Protein AF-A0A7J7UN45-F1 (afdb_monomer_lite)

InterPro domains:
  IPR000425 Major intrinsic protein [PF00230] (2-105)
  IPR000425 Major intrinsic protein [PR00783] (7-25)
  IPR000425 Major intrinsic protein [PR00783] (40-62)
  IPR000425 Major intrinsic protein [PR00783] (88-108)
  IPR023271 Aquaporin-like [G3DSA:1.20.1080.10] (1-113)
  IPR023271 Aquaporin-like [SSF81338] (2-111)
  IPR023275 Aquaporin 3 [PR02015] (25-36)
  IPR023275 Aquaporin 3 [PR02015] (98-112)
  IPR023275 Aquaporin 3 [PR02015] (124-134)
  IPR050363 Major Intrinsic Protein/Aquaporin [PTHR43829] (2-124)

Structure (mmCIF, N/CA/C/O backbone):
data_AF-A0A7J7UN45-F1
#
_entry.id   AF-A0A7J7UN45-F1
#
loop_
_atom_site.group_PDB
_atom_site.id
_atom_site.type_symbol
_atom_site.label_atom_id
_atom_site.label_alt_id
_atom_site.label_comp_id
_atom_site.label_asym_id
_atom_site.label_entity_id
_atom_site.label_seq_id
_atom_site.pdbx_PDB_ins_code
_atom_site.Cartn_x
_atom_site.Cartn_y
_atom_site.Cartn_z
_atom_site.occupancy
_atom_site.B_iso_or_equiv
_atom_site.auth_seq_id
_atom_site.auth_comp_id
_atom_site.auth_asym_id
_atom_site.auth_atom_id
_atom_site.pdbx_PDB_model_num
ATOM 1 N N . MET A 1 1 ? 14.062 -11.267 -4.852 1.00 82.06 1 MET A N 1
ATOM 2 C CA . MET A 1 1 ? 12.661 -11.583 -5.206 1.00 82.06 1 MET A CA 1
ATOM 3 C C . MET A 1 1 ? 11.890 -12.145 -4.025 1.00 82.06 1 MET A C 1
ATOM 5 O O . MET A 1 1 ? 11.030 -11.428 -3.554 1.00 82.06 1 MET A O 1
ATOM 9 N N . VAL A 1 2 ? 12.218 -13.330 -3.490 1.00 88.75 2 VAL A N 1
ATOM 10 C CA . VAL A 1 2 ? 11.482 -13.913 -2.342 1.00 88.75 2 VAL A CA 1
ATOM 11 C C . VAL A 1 2 ? 11.457 -12.981 -1.125 1.00 88.75 2 VAL A C 1
ATOM 13 O O . VAL A 1 2 ? 10.384 -12.663 -0.635 1.00 88.75 2 VAL A O 1
ATOM 16 N N . ASN A 1 3 ? 12.616 -12.460 -0.704 1.00 91.19 3 ASN A N 1
ATOM 17 C CA . ASN A 1 3 ? 12.682 -11.511 0.414 1.00 91.19 3 ASN A CA 1
ATOM 18 C C . ASN A 1 3 ? 11.801 -10.270 0.181 1.00 91.19 3 ASN A C 1
ATOM 20 O O . ASN A 1 3 ? 10.984 -9.916 1.014 1.00 91.19 3 ASN A O 1
ATOM 24 N N . GLY A 1 4 ? 11.913 -9.659 -1.000 1.00 91.50 4 GLY A N 1
ATOM 25 C CA . GLY A 1 4 ? 11.117 -8.487 -1.359 1.00 91.50 4 GLY A CA 1
ATOM 26 C C . GLY A 1 4 ? 9.613 -8.770 -1.481 1.00 91.50 4 GLY A C 1
ATOM 27 O O . GLY A 1 4 ? 8.800 -7.904 -1.186 1.00 91.50 4 GLY A O 1
ATOM 28 N N . PHE A 1 5 ? 9.222 -9.991 -1.856 1.00 93.69 5 PHE A N 1
ATOM 29 C CA . PHE A 1 5 ? 7.821 -10.406 -1.818 1.00 93.69 5 PHE A CA 1
ATOM 30 C C . PHE A 1 5 ? 7.294 -10.426 -0.380 1.00 93.69 5 PHE A C 1
ATOM 32 O O . PHE A 1 5 ? 6.245 -9.840 -0.126 1.00 93.69 5 PHE A O 1
ATOM 39 N N . PHE A 1 6 ? 8.021 -11.043 0.558 1.00 94.44 6 PHE A N 1
ATOM 40 C CA . PHE A 1 6 ? 7.629 -11.066 1.971 1.00 94.44 6 PHE A CA 1
ATOM 41 C C . PHE A 1 6 ? 7.668 -9.678 2.616 1.00 94.44 6 PHE A C 1
ATOM 43 O O . PHE A 1 6 ? 6.771 -9.350 3.384 1.00 94.44 6 PHE A O 1
ATOM 50 N N . ASP A 1 7 ? 8.643 -8.844 2.261 1.00 93.88 7 ASP A N 1
ATOM 51 C CA . ASP A 1 7 ? 8.732 -7.450 2.706 1.00 93.88 7 ASP A CA 1
ATOM 52 C C . ASP A 1 7 ? 7.465 -6.659 2.339 1.00 93.88 7 ASP A C 1
ATOM 54 O O . ASP A 1 7 ? 6.811 -6.085 3.209 1.00 93.88 7 ASP A O 1
ATOM 58 N N . GLN A 1 8 ? 7.044 -6.716 1.070 1.00 94.81 8 GLN A N 1
ATOM 59 C CA . GLN A 1 8 ? 5.817 -6.055 0.616 1.00 94.81 8 GLN A CA 1
ATOM 60 C C . GLN A 1 8 ? 4.554 -6.663 1.238 1.00 94.81 8 GLN A C 1
ATOM 62 O O . GLN A 1 8 ? 3.606 -5.935 1.539 1.00 94.81 8 GLN A O 1
ATOM 67 N N . PHE A 1 9 ? 4.548 -7.975 1.472 1.00 96.44 9 PHE A N 1
ATOM 68 C CA . PHE A 1 9 ? 3.412 -8.683 2.054 1.00 96.44 9 PHE A CA 1
ATOM 69 C C . PHE A 1 9 ? 3.203 -8.246 3.505 1.00 96.44 9 PHE A C 1
ATOM 71 O O . PHE A 1 9 ? 2.112 -7.811 3.868 1.00 96.44 9 PHE A O 1
ATOM 78 N N . ILE A 1 10 ? 4.265 -8.301 4.314 1.00 95.50 10 ILE A N 1
ATOM 79 C CA . ILE A 1 10 ? 4.243 -7.940 5.735 1.00 95.50 10 ILE A CA 1
ATOM 80 C C . ILE A 1 10 ? 3.987 -6.441 5.896 1.00 95.50 10 ILE A C 1
ATOM 82 O O . ILE A 1 10 ? 3.165 -6.053 6.727 1.00 95.50 10 ILE A O 1
ATOM 86 N N . GLY A 1 11 ? 4.628 -5.601 5.076 1.00 95.12 11 GLY A N 1
ATOM 87 C CA . GLY A 1 11 ? 4.413 -4.155 5.097 1.00 95.12 11 GLY A CA 1
ATOM 88 C C . GLY A 1 11 ? 2.959 -3.785 4.799 1.00 95.12 11 GLY A C 1
ATOM 89 O O . GLY A 1 11 ? 2.360 -2.991 5.523 1.00 95.12 11 GLY A O 1
ATOM 90 N N . THR A 1 12 ? 2.350 -4.417 3.789 1.00 96.69 12 THR A N 1
ATOM 91 C CA . THR A 1 12 ? 0.946 -4.150 3.432 1.00 96.69 12 THR A CA 1
ATOM 92 C C . THR A 1 12 ? -0.032 -4.736 4.448 1.00 96.69 12 THR A C 1
ATOM 94 O O . THR A 1 12 ? -1.009 -4.077 4.796 1.00 96.69 12 THR A O 1
ATOM 97 N N . ALA A 1 13 ? 0.230 -5.936 4.974 1.00 97.00 13 ALA A N 1
ATOM 98 C CA . ALA A 1 13 ? -0.597 -6.526 6.025 1.00 97.00 13 ALA A CA 1
ATOM 99 C C . ALA A 1 13 ? -0.610 -5.644 7.281 1.00 97.00 13 ALA A C 1
ATOM 101 O O . ALA A 1 13 ? -1.676 -5.349 7.817 1.00 97.00 13 ALA A O 1
ATOM 102 N N . SER A 1 14 ? 0.563 -5.151 7.691 1.00 95.94 14 SER A N 1
ATOM 103 C CA . SER A 1 14 ? 0.707 -4.234 8.827 1.00 95.94 14 SER A CA 1
ATOM 104 C C . SER A 1 14 ? -0.034 -2.918 8.585 1.00 95.94 14 SER A C 1
ATOM 106 O O . SER A 1 14 ? -0.768 -2.460 9.458 1.00 95.94 14 SER A O 1
ATOM 108 N N . LEU A 1 15 ? 0.090 -2.344 7.379 1.00 96.56 15 LEU A N 1
ATOM 109 C CA . LEU A 1 15 ? -0.649 -1.142 6.993 1.00 96.56 15 LEU A CA 1
ATOM 110 C C . LEU A 1 15 ? -2.162 -1.344 7.140 1.00 96.56 15 LEU A C 1
ATOM 112 O O . LEU A 1 15 ? -2.821 -0.516 7.761 1.00 96.56 15 LEU A O 1
ATOM 116 N N . ILE A 1 16 ? -2.710 -2.440 6.606 1.00 97.38 16 ILE A N 1
ATOM 117 C CA . ILE A 1 16 ? -4.152 -2.707 6.668 1.00 97.38 16 ILE A CA 1
ATOM 118 C C . ILE A 1 16 ? -4.629 -2.937 8.102 1.00 97.38 16 ILE A C 1
ATOM 120 O O . ILE A 1 16 ? -5.653 -2.374 8.479 1.00 97.38 16 ILE A O 1
ATOM 124 N N . VAL A 1 17 ? -3.884 -3.686 8.919 1.00 96.81 17 VAL A N 1
ATOM 125 C CA . VAL A 1 17 ? -4.222 -3.878 10.340 1.00 96.81 17 VAL A CA 1
ATOM 126 C C . VAL A 1 17 ? -4.293 -2.535 11.068 1.00 96.81 17 VAL A C 1
ATOM 128 O O . VAL A 1 17 ? -5.265 -2.270 11.773 1.00 96.81 17 VAL A O 1
ATOM 131 N N . CYS A 1 18 ? -3.301 -1.662 10.876 1.00 95.56 18 CYS A N 1
ATOM 132 C CA . CYS A 1 18 ? -3.284 -0.346 11.510 1.00 95.56 18 CYS A CA 1
ATOM 133 C C . CYS A 1 18 ? -4.392 0.574 10.987 1.00 95.56 18 CYS A C 1
ATOM 135 O O . CYS A 1 18 ? -5.015 1.273 11.781 1.00 95.56 18 CYS A O 1
ATOM 137 N N . VAL A 1 19 ? -4.661 0.575 9.677 1.00 95.31 19 VAL A N 1
ATOM 138 C CA . VAL A 1 19 ? -5.751 1.370 9.093 1.00 95.31 19 VAL A CA 1
ATOM 139 C C . VAL A 1 19 ? -7.090 0.932 9.674 1.00 95.31 19 VAL A C 1
ATOM 141 O O . VAL A 1 19 ? -7.831 1.789 10.143 1.00 95.31 19 VAL A O 1
ATOM 144 N N . LEU A 1 20 ? -7.373 -0.374 9.714 1.00 94.62 20 LEU A N 1
ATOM 145 C CA . LEU A 1 20 ? -8.597 -0.902 10.320 1.00 94.62 20 LEU A CA 1
ATOM 146 C C . LEU A 1 20 ? -8.694 -0.528 11.802 1.00 94.62 20 LEU A C 1
ATOM 148 O O . LEU A 1 20 ? -9.730 -0.040 12.232 1.00 94.62 20 LEU A O 1
ATOM 152 N N . ALA A 1 21 ? -7.599 -0.640 12.558 1.00 93.06 21 ALA A N 1
ATOM 153 C CA . ALA A 1 21 ? -7.570 -0.227 13.959 1.00 93.06 21 ALA A CA 1
ATOM 154 C C . ALA A 1 21 ? -7.864 1.269 14.167 1.00 93.06 21 ALA A C 1
ATOM 156 O O . ALA A 1 21 ? -8.433 1.628 15.193 1.00 93.06 21 ALA A O 1
ATOM 157 N N . ILE A 1 22 ? -7.472 2.133 13.226 1.00 93.06 22 ILE A N 1
ATOM 158 C CA . ILE A 1 22 ? -7.700 3.585 13.297 1.00 93.06 22 ILE A CA 1
ATOM 159 C C . ILE A 1 22 ? -9.147 3.949 12.955 1.00 93.06 22 ILE A C 1
ATOM 161 O O . ILE A 1 22 ? -9.700 4.849 13.581 1.00 93.06 22 ILE A O 1
ATOM 165 N N . VAL A 1 23 ? -9.731 3.297 11.944 1.00 90.44 23 VAL A N 1
ATOM 166 C CA . VAL A 1 23 ? -11.057 3.663 11.410 1.00 90.44 23 VAL A CA 1
ATOM 167 C C . VAL A 1 23 ? -12.215 2.918 12.071 1.00 90.44 23 VAL A C 1
ATOM 169 O O . VAL A 1 23 ? -13.361 3.311 11.871 1.00 90.44 23 VAL A O 1
ATOM 172 N N . ASP A 1 24 ? -11.949 1.843 12.817 1.00 88.88 24 ASP A N 1
ATOM 173 C CA . ASP A 1 24 ? -12.995 1.085 13.504 1.00 88.88 24 ASP A CA 1
ATOM 174 C C . ASP A 1 24 ? -13.586 1.906 14.671 1.00 88.88 24 ASP A C 1
ATOM 176 O O . ASP A 1 24 ? -12.872 2.195 15.638 1.00 88.88 24 ASP A O 1
ATOM 180 N N . PRO A 1 25 ? -14.883 2.278 14.619 1.00 83.31 25 PRO A N 1
ATOM 181 C CA . PRO A 1 25 ? -15.529 3.075 15.661 1.00 83.31 25 PRO A CA 1
ATOM 182 C C . PRO A 1 25 ? -15.740 2.310 16.973 1.00 83.31 25 PRO A C 1
ATOM 184 O O . PRO A 1 25 ? -15.989 2.942 18.001 1.00 83.31 25 PRO A O 1
ATOM 187 N N . TYR A 1 26 ? -15.685 0.976 16.941 1.00 84.62 26 TYR A N 1
ATOM 188 C CA . TYR A 1 26 ? -15.809 0.123 18.123 1.00 84.62 26 TYR A CA 1
ATOM 189 C C . TYR A 1 26 ? -14.459 -0.111 18.810 1.00 84.62 26 TYR A C 1
ATOM 191 O O . TYR A 1 26 ? -14.418 -0.575 19.949 1.00 84.62 26 TYR A O 1
ATOM 199 N N . ASN A 1 27 ? -13.355 0.221 18.140 1.00 85.81 27 ASN A N 1
ATOM 200 C CA . ASN A 1 27 ? -12.037 0.284 18.755 1.00 85.81 27 ASN A CA 1
ATOM 201 C C . ASN A 1 27 ? -11.824 1.649 19.440 1.00 85.81 27 ASN A C 1
ATOM 203 O O . ASN A 1 27 ? -12.689 2.517 19.407 1.00 85.81 27 ASN A O 1
ATOM 207 N N . ASN A 1 28 ? -10.658 1.860 20.059 1.00 82.81 28 ASN A N 1
ATOM 208 C CA . ASN A 1 28 ? -10.273 3.150 20.628 1.00 82.81 28 ASN A CA 1
ATOM 209 C C . ASN A 1 28 ? -10.239 4.249 19.540 1.00 82.81 28 ASN A C 1
ATOM 211 O O . ASN A 1 28 ? -9.305 4.261 18.729 1.00 82.81 28 ASN A O 1
ATOM 215 N N . PRO A 1 29 ? -11.218 5.176 19.511 1.00 77.50 29 PRO A N 1
ATOM 216 C CA . PRO A 1 29 ? -11.380 6.079 18.388 1.00 77.50 29 PRO A CA 1
ATOM 217 C C . PRO A 1 29 ? -10.328 7.184 18.434 1.00 77.50 29 PRO A C 1
ATOM 219 O O . PRO A 1 29 ? -10.109 7.845 19.454 1.00 77.50 29 PRO A O 1
ATOM 222 N N . VAL A 1 30 ? -9.697 7.423 17.291 1.00 87.38 30 VAL A N 1
ATOM 223 C CA . VAL A 1 30 ? -8.807 8.570 17.105 1.00 87.38 30 VAL A CA 1
ATOM 224 C C . VAL A 1 30 ? -9.654 9.856 17.109 1.00 87.38 30 VAL A C 1
ATOM 226 O O . VAL A 1 30 ? -10.795 9.833 16.637 1.00 87.38 30 VAL A O 1
ATOM 229 N N . PRO A 1 31 ? -9.154 10.998 17.625 1.00 87.94 31 PRO A N 1
ATOM 230 C CA . PRO A 1 31 ? -9.898 12.251 17.557 1.00 87.94 31 PRO A CA 1
ATOM 231 C C . PRO A 1 31 ? -10.345 12.562 16.124 1.00 87.94 31 PRO A C 1
ATOM 233 O O . PRO A 1 31 ? -9.560 12.442 15.179 1.00 87.94 31 PRO A O 1
ATOM 236 N N . ARG A 1 32 ? -11.610 12.972 15.963 1.00 86.31 32 ARG A N 1
ATOM 237 C CA . ARG A 1 32 ? -12.204 13.223 14.641 1.00 86.31 32 ARG A CA 1
ATOM 238 C C . ARG A 1 32 ? -11.350 14.202 13.838 1.00 86.31 32 ARG A C 1
ATOM 240 O O . ARG A 1 32 ? -10.964 15.254 14.344 1.00 86.31 32 ARG A O 1
ATOM 247 N N . GLY A 1 33 ? -11.081 13.855 12.583 1.00 88.62 33 GLY A N 1
ATOM 248 C CA . GLY A 1 33 ? -10.245 14.651 11.682 1.00 88.62 33 GLY A CA 1
ATOM 249 C C . GLY A 1 33 ? -8.741 14.373 11.780 1.00 88.62 33 GLY A C 1
ATOM 250 O O . GLY A 1 33 ? -8.003 14.826 10.909 1.00 88.62 33 GLY A O 1
ATOM 251 N N . LEU A 1 34 ? -8.271 13.596 12.767 1.00 93.12 34 LEU A N 1
ATOM 252 C CA . LEU A 1 34 ? -6.870 13.152 12.839 1.00 93.12 34 LEU A CA 1
ATOM 253 C C . LEU A 1 34 ? -6.629 11.773 12.213 1.00 93.12 34 LEU A C 1
ATOM 255 O O . LEU A 1 34 ? -5.484 11.340 12.136 1.00 93.12 34 LEU A O 1
ATOM 259 N N . GLU A 1 35 ? -7.664 11.090 11.724 1.00 91.50 35 GLU A N 1
ATOM 260 C CA . GLU A 1 35 ? -7.557 9.739 11.150 1.00 91.50 35 GLU A CA 1
ATOM 261 C C . GLU A 1 35 ? -6.539 9.698 10.001 1.00 91.50 35 GLU A C 1
ATOM 263 O O . GLU A 1 35 ? -5.588 8.920 10.035 1.00 91.50 35 GLU A O 1
ATOM 268 N N . ALA A 1 36 ? -6.675 10.604 9.026 1.00 93.19 36 ALA A N 1
ATOM 269 C CA . ALA A 1 36 ? -5.766 10.692 7.883 1.00 93.19 36 ALA A CA 1
ATOM 270 C C . ALA A 1 36 ? -4.324 11.029 8.301 1.00 93.19 36 ALA A C 1
ATOM 272 O O . ALA A 1 36 ? -3.371 10.494 7.733 1.00 93.19 36 ALA A O 1
ATOM 273 N N . PHE A 1 37 ? -4.157 11.885 9.315 1.00 95.94 37 PHE A N 1
ATOM 274 C CA . PHE A 1 37 ? -2.842 12.230 9.854 1.00 95.94 37 PHE A CA 1
ATOM 275 C C . PHE A 1 37 ? -2.175 11.012 10.505 1.00 95.94 37 PHE A C 1
ATOM 277 O O . PHE A 1 37 ? -1.019 10.706 10.208 1.00 95.94 37 PHE A O 1
ATOM 284 N N . THR A 1 38 ? -2.918 10.263 11.321 1.00 95.12 38 THR A N 1
ATOM 285 C CA . THR A 1 38 ? -2.429 9.037 11.964 1.00 95.12 38 THR A CA 1
ATOM 286 C C . THR A 1 38 ? -2.094 7.956 10.937 1.00 95.12 38 THR A C 1
ATOM 288 O O . THR A 1 38 ? -1.039 7.332 11.039 1.00 95.12 38 THR A O 1
ATOM 291 N N . VAL A 1 39 ? -2.915 7.774 9.897 1.00 95.50 39 VAL A N 1
ATOM 292 C CA . VAL A 1 39 ? -2.588 6.869 8.779 1.00 95.50 39 VAL A CA 1
ATOM 293 C C . VAL A 1 39 ? -1.301 7.313 8.073 1.00 95.50 39 VAL A C 1
ATOM 295 O O . VAL A 1 39 ? -0.455 6.478 7.749 1.00 95.50 39 VAL A O 1
ATOM 298 N N . GLY A 1 40 ? -1.093 8.620 7.893 1.00 95.88 40 GLY A N 1
ATOM 299 C CA . GLY A 1 40 ? 0.163 9.165 7.372 1.00 95.88 40 GLY A CA 1
ATOM 300 C C . GLY A 1 40 ? 1.379 8.800 8.231 1.00 95.88 40 GLY A C 1
ATOM 301 O O . GLY A 1 40 ? 2.416 8.410 7.691 1.00 95.88 40 GLY A O 1
ATOM 302 N N . LEU A 1 41 ? 1.249 8.846 9.561 1.00 96.81 41 LEU A N 1
ATOM 303 C CA . LEU A 1 41 ? 2.303 8.405 10.482 1.00 96.81 41 LEU A CA 1
ATOM 304 C C . LEU A 1 41 ? 2.577 6.899 10.380 1.00 96.81 41 LEU A C 1
ATOM 306 O O . LEU A 1 41 ? 3.737 6.496 10.431 1.00 96.81 41 LEU A O 1
ATOM 310 N N . VAL A 1 42 ? 1.550 6.070 10.176 1.00 96.19 42 VAL A N 1
ATOM 311 C CA . VAL A 1 42 ? 1.731 4.628 9.925 1.00 96.19 42 VAL A CA 1
ATOM 312 C C . VAL A 1 42 ? 2.569 4.406 8.666 1.00 96.19 42 VAL A C 1
ATOM 314 O O . VAL A 1 42 ? 3.554 3.668 8.701 1.00 96.19 42 VAL A O 1
ATOM 317 N N . VAL A 1 43 ? 2.236 5.087 7.566 1.00 95.75 43 VAL A N 1
ATOM 318 C CA . VAL A 1 43 ? 3.008 4.998 6.315 1.00 95.75 43 VAL A CA 1
ATOM 319 C C . VAL A 1 43 ? 4.444 5.491 6.516 1.00 95.75 43 VAL A C 1
ATOM 321 O O . VAL A 1 43 ? 5.374 4.861 6.013 1.00 95.75 43 VAL A O 1
ATOM 324 N N . LEU A 1 44 ? 4.648 6.565 7.287 1.00 95.88 44 LEU A N 1
ATOM 325 C CA . LEU A 1 44 ? 5.980 7.068 7.631 1.00 95.88 44 LEU A CA 1
ATOM 326 C C . LEU A 1 44 ? 6.806 6.017 8.387 1.00 95.88 44 LEU A C 1
ATOM 328 O O . LEU A 1 44 ? 7.961 5.791 8.035 1.00 95.88 44 LEU A O 1
ATOM 332 N N . VAL A 1 45 ? 6.226 5.361 9.395 1.00 95.94 45 VAL A N 1
ATOM 333 C CA . VAL A 1 45 ? 6.905 4.318 10.184 1.00 95.94 45 VAL A CA 1
ATOM 334 C C . VAL A 1 45 ? 7.256 3.109 9.318 1.00 95.94 45 VAL A C 1
ATOM 336 O O . VAL A 1 45 ? 8.373 2.598 9.403 1.00 95.94 45 VAL A O 1
ATOM 339 N N . ILE A 1 46 ? 6.353 2.669 8.440 1.00 94.88 46 ILE A N 1
ATOM 340 C CA . ILE A 1 46 ? 6.636 1.580 7.491 1.00 94.88 46 ILE A CA 1
ATOM 341 C C . ILE A 1 46 ? 7.761 1.993 6.531 1.00 94.88 46 ILE A C 1
ATOM 343 O O . ILE A 1 46 ? 8.684 1.218 6.280 1.00 94.88 46 ILE A O 1
ATOM 347 N N . GLY A 1 47 ? 7.732 3.231 6.036 1.00 93.38 47 GLY A N 1
ATOM 348 C CA . GLY A 1 47 ? 8.758 3.760 5.142 1.00 93.38 47 GLY A CA 1
ATOM 349 C C . GLY A 1 47 ? 10.142 3.842 5.789 1.00 93.38 47 GLY A C 1
ATOM 350 O O . GLY A 1 47 ? 11.128 3.455 5.163 1.00 93.38 47 GLY A O 1
ATOM 351 N N . THR A 1 48 ? 10.239 4.294 7.041 1.00 94.44 48 THR A N 1
ATOM 352 C CA . THR A 1 48 ? 11.530 4.416 7.743 1.00 94.44 48 THR A CA 1
ATOM 353 C C . THR A 1 48 ? 12.078 3.077 8.236 1.00 94.44 48 THR A C 1
ATOM 355 O O . THR A 1 48 ? 13.295 2.921 8.306 1.00 94.44 48 THR A O 1
ATOM 358 N N . SER A 1 49 ? 11.214 2.103 8.535 1.00 92.38 49 SER A N 1
ATOM 359 C CA . SER A 1 49 ? 11.625 0.777 9.023 1.00 92.38 49 SER A CA 1
ATOM 360 C C . SER A 1 49 ? 11.908 -0.231 7.904 1.00 92.38 49 SER A C 1
ATOM 362 O O . SER A 1 49 ? 12.913 -0.937 7.959 1.00 92.38 49 SER A O 1
ATOM 364 N N . MET A 1 50 ? 11.054 -0.297 6.877 1.00 89.56 50 MET A N 1
ATOM 365 C CA . MET A 1 50 ? 11.102 -1.325 5.822 1.00 89.56 50 MET A CA 1
ATOM 366 C C . MET A 1 50 ? 11.474 -0.760 4.445 1.00 89.56 50 MET A C 1
ATOM 368 O O . MET A 1 50 ? 11.703 -1.506 3.491 1.00 89.56 50 MET A O 1
ATOM 372 N N . GLY A 1 51 ? 11.569 0.564 4.303 1.00 88.75 51 GLY A N 1
ATOM 373 C CA . GLY A 1 51 ? 11.720 1.180 2.989 1.00 88.75 51 GLY A CA 1
ATOM 374 C C . GLY A 1 51 ? 13.033 0.882 2.271 1.00 88.75 51 GLY A C 1
ATOM 375 O O . GLY A 1 51 ? 13.044 0.839 1.041 1.00 88.75 51 GLY A O 1
ATOM 376 N N . PHE A 1 52 ? 14.114 0.597 2.998 1.00 88.88 52 PHE A N 1
ATOM 377 C CA . PHE A 1 52 ? 15.412 0.271 2.396 1.00 88.88 52 PHE A CA 1
ATOM 378 C C . PHE A 1 52 ? 15.438 -1.077 1.662 1.00 88.88 52 PHE A C 1
ATOM 380 O O . PHE A 1 52 ? 16.260 -1.258 0.766 1.00 88.88 52 PHE A O 1
ATOM 387 N N . ASN A 1 53 ? 14.544 -2.011 1.996 1.00 88.44 53 ASN A N 1
ATOM 388 C CA . ASN A 1 53 ? 14.560 -3.352 1.409 1.00 88.44 53 ASN A CA 1
ATOM 389 C C . ASN A 1 53 ? 14.022 -3.370 -0.023 1.00 88.44 53 ASN A C 1
ATOM 391 O O . ASN A 1 53 ? 14.578 -4.025 -0.906 1.00 88.44 53 ASN A O 1
ATOM 395 N N . SER A 1 54 ? 12.874 -2.729 -0.249 1.00 85.88 54 SER A N 1
ATOM 396 C CA . SER A 1 54 ? 12.145 -2.795 -1.525 1.00 85.88 54 SER A CA 1
ATOM 397 C C . SER A 1 54 ? 11.315 -1.539 -1.818 1.00 85.88 54 SER A C 1
ATOM 399 O O . SER A 1 54 ? 10.423 -1.569 -2.663 1.00 85.88 54 SER A O 1
ATOM 401 N N . GLY A 1 55 ? 11.595 -0.424 -1.136 1.00 84.56 55 GLY A N 1
ATOM 402 C CA . GLY A 1 55 ? 10.943 0.861 -1.397 1.00 84.56 55 GLY A CA 1
ATOM 403 C C . GLY A 1 55 ? 9.505 0.972 -0.890 1.00 84.56 55 GLY A C 1
ATOM 404 O O . GLY A 1 55 ? 8.812 1.888 -1.322 1.00 84.56 55 GLY A O 1
ATOM 405 N N . TYR A 1 56 ? 9.069 0.063 0.000 1.00 86.50 56 TYR A N 1
ATOM 406 C CA . TYR A 1 56 ? 7.746 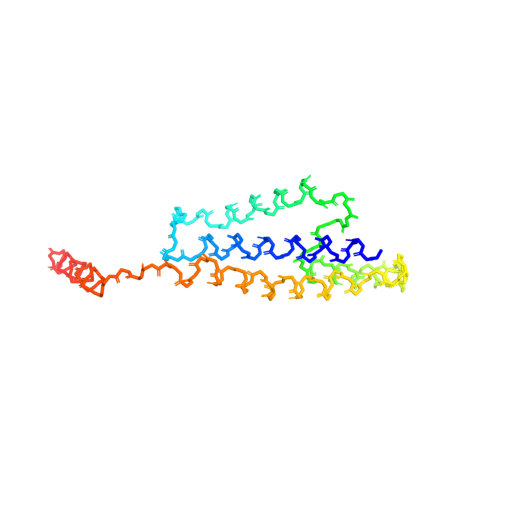0.058 0.650 1.00 86.50 56 TYR A CA 1
ATOM 407 C C . TYR A 1 56 ? 6.599 0.428 -0.310 1.00 86.50 56 TYR A C 1
ATOM 409 O O . TYR A 1 56 ? 5.804 1.320 -0.035 1.00 86.50 56 TYR A O 1
ATOM 417 N N . ALA A 1 57 ? 6.517 -0.237 -1.468 1.00 85.56 57 ALA A N 1
ATOM 418 C CA . ALA A 1 57 ? 5.498 0.093 -2.458 1.00 85.56 57 ALA A CA 1
ATOM 419 C C . ALA A 1 57 ? 4.081 0.026 -1.864 1.00 85.56 57 ALA A C 1
ATOM 421 O O . ALA A 1 57 ? 3.318 0.966 -2.081 1.00 85.56 57 ALA A O 1
ATOM 422 N N . VAL A 1 58 ? 3.765 -1.044 -1.112 1.00 90.06 58 VAL A N 1
ATOM 423 C CA . VAL A 1 58 ? 2.541 -1.315 -0.307 1.00 90.06 58 VAL A CA 1
ATOM 424 C C . VAL A 1 58 ? 1.184 -1.058 -0.984 1.00 90.06 58 VAL A C 1
ATOM 426 O O . VAL A 1 58 ? 0.128 -1.231 -0.383 1.00 90.06 58 VAL A O 1
ATOM 429 N N . ASN A 1 59 ? 1.194 -0.638 -2.244 1.00 93.62 59 ASN A N 1
ATOM 430 C CA . ASN A 1 59 ? 0.056 -0.192 -3.018 1.00 93.62 59 ASN A CA 1
ATOM 431 C C . ASN A 1 59 ? 0.361 -0.430 -4.511 1.00 93.62 59 ASN A C 1
ATOM 433 O O . ASN A 1 59 ? 1.279 0.194 -5.057 1.00 93.62 59 ASN A O 1
ATOM 437 N N . PRO A 1 60 ? -0.433 -1.269 -5.200 1.00 93.44 60 PRO A N 1
ATOM 438 C CA . PRO A 1 60 ? -0.238 -1.556 -6.618 1.00 93.44 60 PRO A CA 1
ATOM 439 C C . PRO A 1 60 ? -0.283 -0.313 -7.519 1.00 93.44 60 PRO A C 1
ATOM 441 O O . PRO A 1 60 ? 0.515 -0.199 -8.448 1.00 93.44 60 PRO A O 1
ATOM 444 N N . ALA A 1 61 ? -1.169 0.650 -7.243 1.00 94.50 61 ALA A N 1
ATOM 445 C CA . ALA A 1 61 ? -1.297 1.874 -8.039 1.00 94.50 61 ALA A CA 1
ATOM 446 C C . ALA A 1 61 ? -0.073 2.793 -7.890 1.00 94.50 61 ALA A C 1
ATOM 448 O O . ALA A 1 61 ? 0.337 3.447 -8.852 1.00 94.50 61 ALA A O 1
ATOM 449 N N . ARG A 1 62 ? 0.541 2.798 -6.698 1.00 94.69 62 ARG A N 1
ATOM 450 C CA . ARG A 1 62 ? 1.736 3.593 -6.373 1.00 94.69 62 ARG A CA 1
ATOM 451 C C . ARG A 1 62 ? 2.989 3.114 -7.109 1.00 94.69 62 ARG A C 1
ATOM 453 O O . ARG A 1 62 ? 3.908 3.914 -7.282 1.00 94.69 62 ARG A O 1
ATOM 460 N N . ASP A 1 63 ? 3.025 1.851 -7.539 1.00 93.88 63 ASP A N 1
ATOM 461 C CA . ASP A 1 63 ? 4.112 1.291 -8.353 1.00 93.88 63 ASP A CA 1
ATOM 462 C C . ASP A 1 63 ? 3.765 1.269 -9.848 1.00 93.88 63 ASP A C 1
ATOM 464 O O . ASP A 1 63 ? 4.508 1.812 -10.668 1.00 93.88 63 ASP A O 1
ATOM 468 N N . PHE A 1 64 ? 2.613 0.700 -10.215 1.00 93.94 64 PHE A N 1
ATOM 469 C CA . PHE A 1 64 ? 2.267 0.462 -11.616 1.00 93.94 64 PHE A CA 1
ATOM 470 C C . PHE A 1 64 ? 2.058 1.756 -12.413 1.00 93.94 64 PHE A C 1
ATOM 472 O O . PHE A 1 64 ? 2.532 1.854 -13.544 1.00 93.94 64 PHE A O 1
ATOM 479 N N . GLY A 1 65 ? 1.401 2.767 -11.832 1.00 94.38 65 GLY A N 1
ATOM 480 C CA . GLY A 1 65 ? 1.131 4.041 -12.509 1.00 94.38 65 GLY A CA 1
ATOM 481 C C . GLY A 1 65 ? 2.414 4.768 -12.941 1.00 94.38 65 GLY A C 1
ATOM 482 O O . GLY A 1 65 ? 2.606 5.003 -14.137 1.00 94.38 65 GLY A O 1
ATOM 483 N N . PRO A 1 66 ? 3.340 5.070 -12.010 1.00 95.06 66 PRO A N 1
ATOM 484 C CA . PRO A 1 66 ? 4.634 5.667 -12.348 1.00 95.06 66 PRO A CA 1
ATOM 485 C C . PRO A 1 66 ? 5.493 4.798 -13.280 1.00 95.06 66 PRO A C 1
ATOM 487 O O . PRO A 1 66 ? 6.227 5.326 -14.119 1.00 95.06 66 PRO A O 1
ATOM 490 N N . ARG A 1 67 ? 5.390 3.467 -13.183 1.00 94.19 67 ARG A N 1
ATOM 491 C CA . ARG A 1 67 ? 6.102 2.539 -14.075 1.00 94.19 67 ARG A CA 1
ATOM 492 C C . ARG A 1 67 ? 5.581 2.625 -15.511 1.00 94.19 67 ARG A C 1
ATOM 494 O O . ARG A 1 67 ? 6.370 2.719 -16.444 1.00 94.19 67 ARG A O 1
ATOM 501 N N . LEU A 1 68 ? 4.263 2.664 -15.694 1.00 95.38 68 LEU A N 1
ATOM 502 C CA . LEU A 1 68 ? 3.652 2.857 -17.008 1.00 95.38 68 LEU A CA 1
ATOM 503 C C . LEU A 1 68 ? 4.006 4.231 -17.590 1.00 95.38 68 LEU A C 1
ATOM 505 O O . LEU A 1 68 ? 4.362 4.329 -18.762 1.00 95.38 68 LEU A O 1
ATOM 509 N N . PHE A 1 69 ? 3.964 5.279 -16.763 1.00 96.62 69 PHE A N 1
ATOM 510 C CA . PHE A 1 69 ? 4.365 6.618 -17.186 1.00 96.62 69 PHE A CA 1
ATOM 511 C C . PHE A 1 69 ? 5.821 6.652 -17.664 1.00 96.62 69 PHE A C 1
ATOM 513 O O . PHE A 1 69 ? 6.089 7.137 -18.758 1.00 96.62 69 PHE A O 1
ATOM 520 N N . THR A 1 70 ? 6.757 6.092 -16.895 1.00 96.38 70 THR A N 1
ATOM 521 C CA . THR A 1 70 ? 8.181 6.078 -17.274 1.00 96.38 70 THR A CA 1
ATOM 522 C C . THR A 1 70 ? 8.446 5.233 -18.521 1.00 96.38 70 THR A C 1
ATOM 524 O O . THR A 1 70 ? 9.247 5.646 -19.360 1.00 96.38 70 THR A O 1
ATOM 527 N N . ALA A 1 71 ? 7.716 4.127 -18.720 1.00 95.62 71 ALA A N 1
ATOM 528 C CA . ALA A 1 71 ? 7.784 3.348 -19.959 1.00 95.62 71 ALA A CA 1
ATOM 529 C C . ALA A 1 71 ? 7.476 4.205 -21.200 1.00 95.62 71 ALA A C 1
ATOM 531 O O . ALA A 1 71 ? 8.200 4.139 -22.194 1.00 95.62 71 ALA A O 1
ATOM 532 N N . ILE A 1 72 ? 6.428 5.034 -21.123 1.00 96.38 72 ILE A N 1
ATOM 533 C CA . ILE A 1 72 ? 5.990 5.923 -22.211 1.00 96.38 72 ILE A CA 1
ATOM 534 C C . ILE A 1 72 ? 6.904 7.153 -22.327 1.00 96.38 72 ILE A C 1
ATOM 536 O O . ILE A 1 72 ? 7.161 7.629 -23.429 1.00 96.38 72 ILE A O 1
ATOM 540 N N . ALA A 1 73 ? 7.439 7.647 -21.209 1.00 96.25 73 ALA A N 1
ATOM 541 C CA . ALA A 1 73 ? 8.286 8.839 -21.144 1.00 96.25 73 ALA A CA 1
ATOM 542 C C . ALA A 1 73 ? 9.737 8.621 -21.623 1.00 96.25 73 ALA A C 1
ATOM 544 O O . ALA A 1 73 ? 10.579 9.496 -21.434 1.00 96.25 73 ALA A O 1
ATOM 545 N N . GLY A 1 74 ? 10.041 7.473 -22.236 1.00 94.06 74 GLY A N 1
ATOM 546 C CA . GLY A 1 74 ? 11.326 7.219 -22.895 1.00 94.06 74 GLY A CA 1
ATOM 547 C C . GLY A 1 74 ? 12.214 6.165 -22.235 1.00 94.06 74 GLY A C 1
ATOM 548 O O . GLY A 1 74 ? 13.237 5.821 -22.816 1.00 94.06 74 GLY A O 1
ATOM 549 N N . TRP A 1 75 ? 11.828 5.594 -21.086 1.00 93.69 75 TRP A N 1
ATOM 550 C CA . TRP A 1 75 ? 12.561 4.463 -20.491 1.00 93.69 75 TRP A CA 1
ATOM 551 C C . TRP A 1 75 ? 12.234 3.118 -21.161 1.00 93.69 75 TRP A C 1
ATOM 553 O O . TRP A 1 75 ? 12.937 2.131 -20.952 1.00 93.69 75 TRP A O 1
ATOM 563 N N . GLY A 1 76 ? 11.172 3.054 -21.972 1.00 93.75 76 GLY A N 1
ATOM 564 C CA . GLY A 1 76 ? 10.805 1.856 -22.725 1.00 93.75 76 GLY A CA 1
ATOM 565 C C . GLY A 1 76 ? 10.409 0.672 -21.838 1.00 93.75 76 GLY A C 1
ATOM 566 O O . GLY A 1 76 ? 9.962 0.829 -20.702 1.00 93.75 76 GLY A O 1
ATOM 567 N N . SER A 1 77 ? 10.553 -0.550 -22.357 1.00 92.25 77 SER A N 1
ATOM 568 C CA . SER A 1 77 ? 10.130 -1.774 -21.659 1.00 92.25 77 SER A CA 1
ATOM 569 C C . SER A 1 77 ? 11.048 -2.193 -20.506 1.00 92.25 77 SER A C 1
ATOM 571 O O . SER A 1 77 ? 10.689 -3.093 -19.743 1.00 92.25 77 SER A O 1
ATOM 573 N N . GLU A 1 78 ? 12.216 -1.563 -20.351 1.00 92.56 78 GLU A N 1
ATOM 574 C CA . GLU A 1 78 ? 13.190 -1.926 -19.313 1.00 92.56 78 GLU A CA 1
ATOM 575 C C . GLU A 1 78 ? 12.626 -1.783 -17.899 1.00 92.56 78 GLU A C 1
ATOM 577 O O . GLU A 1 78 ? 12.965 -2.559 -17.000 1.00 92.56 78 GLU A O 1
ATOM 582 N N . VAL A 1 79 ? 11.681 -0.862 -17.705 1.00 91.88 79 VAL A N 1
ATOM 583 C CA . VAL A 1 79 ? 11.001 -0.671 -16.420 1.00 91.88 79 VAL A CA 1
ATOM 584 C C . VAL A 1 79 ? 10.204 -1.906 -15.983 1.00 91.88 79 VAL A C 1
ATOM 586 O O . VAL A 1 79 ? 9.952 -2.068 -14.792 1.00 91.88 79 VAL A O 1
ATOM 589 N N . PHE A 1 80 ? 9.830 -2.802 -16.901 1.00 92.12 80 PHE A N 1
ATOM 590 C CA . PHE A 1 80 ? 9.137 -4.058 -16.591 1.00 92.12 80 PHE A CA 1
ATOM 591 C C . PHE A 1 80 ? 10.073 -5.274 -16.557 1.00 92.12 80 PHE A C 1
ATOM 593 O O . PHE A 1 80 ? 9.729 -6.294 -15.966 1.00 92.12 80 PHE A O 1
ATOM 600 N N . THR A 1 81 ? 11.267 -5.203 -17.144 1.00 90.94 81 THR A N 1
ATOM 601 C CA . THR A 1 81 ? 12.213 -6.336 -17.172 1.00 90.94 81 THR A CA 1
ATOM 602 C C . THR A 1 81 ? 13.282 -6.251 -16.080 1.00 90.94 81 THR A C 1
ATOM 604 O O . THR A 1 81 ? 13.796 -7.285 -15.637 1.00 90.94 81 THR A O 1
ATOM 607 N N . THR A 1 82 ? 13.564 -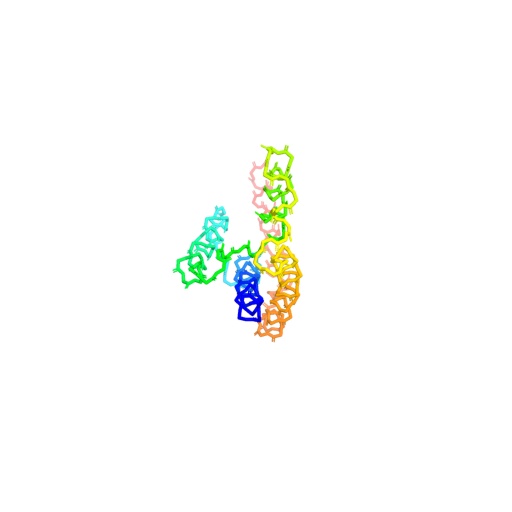5.044 -15.581 1.00 89.25 82 THR A N 1
ATOM 608 C CA . THR A 1 82 ? 14.557 -4.785 -14.529 1.00 89.25 82 THR A CA 1
ATOM 609 C C . THR A 1 82 ? 14.278 -5.591 -13.254 1.00 89.25 82 THR A C 1
ATOM 611 O O . THR A 1 82 ? 13.131 -5.791 -12.844 1.00 89.25 82 THR A O 1
ATOM 614 N N . GLY A 1 83 ? 15.345 -6.074 -12.606 1.00 82.81 83 GLY A N 1
ATOM 615 C CA . GLY A 1 83 ? 15.249 -6.761 -11.312 1.00 82.81 83 GLY A CA 1
ATOM 616 C C . GLY A 1 83 ? 14.621 -8.156 -11.380 1.00 82.81 83 GLY A C 1
ATOM 617 O O . GLY A 1 83 ? 13.945 -8.561 -10.437 1.00 82.81 83 GLY A O 1
ATOM 618 N N . ARG A 1 84 ? 14.849 -8.894 -12.480 1.00 88.31 84 ARG A N 1
ATOM 619 C CA . ARG A 1 84 ? 14.232 -10.207 -12.768 1.00 88.31 84 ARG A CA 1
ATOM 620 C C . ARG A 1 84 ? 12.702 -10.100 -12.827 1.00 88.31 84 ARG A C 1
ATOM 622 O O . ARG A 1 84 ? 12.001 -10.869 -12.181 1.00 88.31 84 ARG A O 1
ATOM 629 N N . GLN A 1 85 ? 12.210 -9.137 -13.614 1.00 89.44 85 GLN A N 1
ATOM 630 C CA . GLN A 1 85 ? 10.782 -8.833 -13.768 1.00 89.44 85 GLN A CA 1
ATOM 631 C C . GLN A 1 85 ? 10.123 -8.394 -12.453 1.00 89.44 85 GLN A C 1
ATOM 633 O O . GLN A 1 85 ? 9.070 -8.891 -12.079 1.00 89.44 85 GLN A O 1
ATOM 638 N N . TRP A 1 86 ? 10.728 -7.443 -11.740 1.00 91.50 86 TRP A N 1
ATOM 639 C CA . TRP A 1 86 ? 10.261 -7.025 -10.411 1.00 91.50 86 TRP A CA 1
ATOM 640 C C . TRP A 1 86 ? 8.825 -6.464 -10.379 1.00 91.50 86 TRP A C 1
ATOM 642 O O . TRP A 1 86 ? 8.165 -6.552 -9.350 1.00 91.50 86 TRP A O 1
ATOM 652 N N . TRP A 1 87 ? 8.320 -5.930 -11.495 1.00 91.94 87 TRP A N 1
ATOM 653 C CA . TRP A 1 87 ? 7.038 -5.215 -11.606 1.00 91.94 87 TRP A CA 1
ATOM 654 C C . TRP A 1 87 ? 5.812 -5.936 -11.020 1.00 91.94 87 TRP A C 1
ATOM 656 O O . TRP A 1 87 ? 4.887 -5.274 -10.562 1.00 91.94 87 TRP A O 1
ATOM 666 N N . TRP A 1 88 ? 5.777 -7.273 -11.028 1.00 92.75 88 TRP A N 1
ATOM 667 C CA . TRP A 1 88 ? 4.622 -8.021 -10.522 1.00 92.75 88 TRP A CA 1
ATOM 668 C C . TRP A 1 88 ? 4.614 -8.120 -8.993 1.00 92.75 88 TRP A C 1
ATOM 670 O O . TRP A 1 88 ? 3.544 -8.267 -8.401 1.00 92.75 88 TRP A O 1
ATOM 680 N N . VAL A 1 89 ? 5.777 -8.023 -8.332 1.00 94.06 89 VAL A N 1
ATOM 681 C CA . VAL A 1 89 ? 5.879 -8.179 -6.872 1.00 94.06 89 VAL A CA 1
ATOM 682 C C . VAL A 1 89 ? 5.125 -7.058 -6.143 1.00 94.06 89 VAL A C 1
ATOM 684 O O . VAL A 1 89 ? 4.266 -7.394 -5.327 1.00 94.06 89 VAL A O 1
ATOM 687 N N . PRO A 1 90 ? 5.325 -5.760 -6.463 1.00 93.56 90 PRO A N 1
ATOM 688 C CA . PRO A 1 90 ? 4.543 -4.655 -5.899 1.00 93.56 90 PRO A CA 1
ATOM 689 C C . PRO A 1 90 ? 3.046 -4.667 -6.240 1.00 93.56 90 PRO A C 1
ATOM 691 O O . PRO A 1 90 ? 2.301 -3.849 -5.713 1.00 93.56 90 PRO A O 1
ATOM 694 N N . ILE A 1 91 ? 2.592 -5.562 -7.120 1.00 94.44 91 ILE A N 1
ATOM 695 C CA . ILE A 1 91 ? 1.176 -5.714 -7.466 1.00 94.44 91 ILE A CA 1
ATOM 696 C C . ILE A 1 91 ? 0.578 -6.867 -6.663 1.00 94.44 91 ILE A C 1
ATOM 698 O O . ILE A 1 91 ? -0.349 -6.675 -5.882 1.00 94.44 91 ILE A O 1
ATOM 702 N N . VAL A 1 92 ? 1.128 -8.070 -6.825 1.00 95.81 92 VAL A N 1
ATOM 703 C CA . VAL A 1 92 ? 0.565 -9.293 -6.239 1.00 95.81 92 VAL A CA 1
ATOM 704 C C . VAL A 1 92 ? 0.768 -9.328 -4.727 1.00 95.81 92 VAL A C 1
ATOM 706 O O . VAL A 1 92 ? -0.155 -9.681 -3.995 1.00 95.81 92 VAL A O 1
ATOM 709 N N . SER A 1 93 ? 1.955 -8.952 -4.244 1.00 95.25 93 SER A N 1
ATOM 710 C CA . SER A 1 93 ? 2.269 -9.058 -2.819 1.00 95.25 93 SER A CA 1
ATOM 711 C C . SER A 1 93 ? 1.408 -8.124 -1.954 1.00 95.25 93 SER A C 1
ATOM 713 O O . SER A 1 93 ? 0.805 -8.623 -1.003 1.00 95.25 93 SER A O 1
ATOM 715 N N . PRO A 1 94 ? 1.220 -6.829 -2.293 1.00 95.94 94 PRO A N 1
ATOM 716 C CA . PRO A 1 94 ? 0.307 -5.969 -1.543 1.00 95.94 94 PRO A CA 1
ATOM 717 C C . PRO A 1 94 ? -1.152 -6.427 -1.566 1.00 95.94 94 PRO A C 1
ATOM 719 O O . PRO A 1 94 ? -1.826 -6.349 -0.543 1.00 95.94 94 PRO A O 1
ATOM 722 N N . LEU A 1 95 ? -1.647 -6.967 -2.685 1.00 96.62 95 LEU A N 1
ATOM 723 C CA . LEU A 1 95 ? -3.009 -7.513 -2.736 1.00 96.62 95 LEU A CA 1
ATOM 724 C C . LEU A 1 95 ? -3.176 -8.672 -1.745 1.00 96.62 95 LEU A C 1
ATOM 726 O O . LEU A 1 95 ? -4.098 -8.659 -0.931 1.00 96.62 95 LEU A O 1
ATOM 730 N N . LEU A 1 96 ? -2.247 -9.629 -1.745 1.00 97.56 96 LEU A N 1
ATOM 731 C CA . LEU A 1 96 ? -2.275 -10.751 -0.804 1.00 97.56 96 LEU A CA 1
ATOM 732 C C . LEU A 1 96 ? -2.064 -10.299 0.647 1.00 97.56 96 LEU A C 1
ATOM 734 O O . LEU A 1 96 ? -2.765 -10.768 1.543 1.00 97.56 96 LEU A O 1
ATOM 738 N N 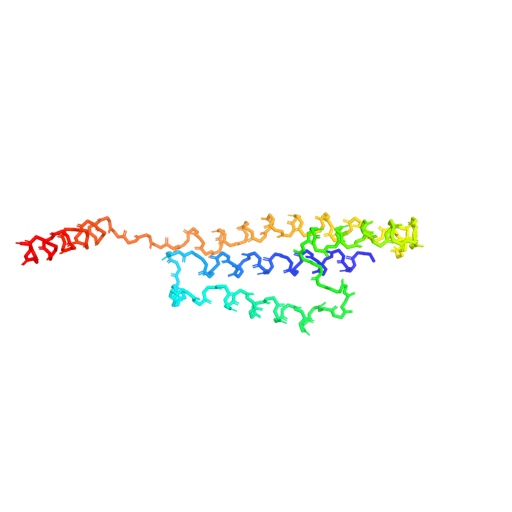. GLY A 1 97 ? -1.138 -9.365 0.873 1.00 96.62 97 GLY A N 1
ATOM 739 C CA . GLY A 1 97 ? -0.877 -8.779 2.185 1.00 96.62 97 GLY A CA 1
ATOM 740 C C . GLY A 1 97 ? -2.099 -8.051 2.735 1.00 96.62 97 GLY A C 1
ATOM 741 O O . GLY A 1 97 ? -2.405 -8.183 3.914 1.00 96.62 97 GLY A O 1
ATOM 742 N N . SER A 1 98 ? -2.854 -7.354 1.882 1.00 97.06 98 S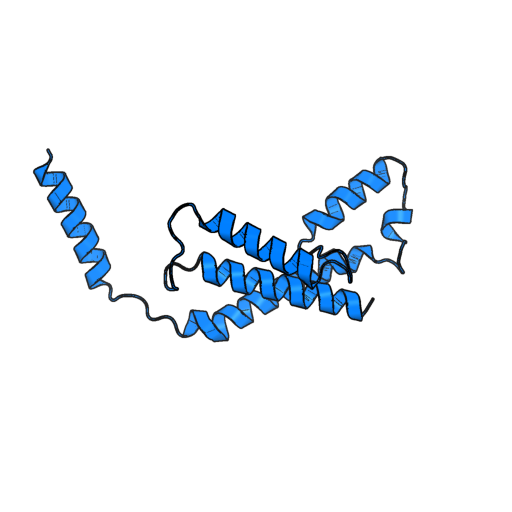ER A N 1
ATOM 743 C CA . SER A 1 98 ? -4.069 -6.656 2.304 1.00 97.06 98 SER A CA 1
ATOM 744 C C . SER A 1 98 ? -5.153 -7.617 2.786 1.00 97.06 98 SER A C 1
ATOM 746 O O . SER A 1 98 ? -5.696 -7.430 3.872 1.00 97.06 98 SER A O 1
ATOM 748 N N . ILE A 1 99 ? -5.395 -8.699 2.038 1.00 97.69 99 ILE A N 1
ATOM 749 C CA . ILE A 1 99 ? -6.344 -9.752 2.413 1.00 97.69 99 ILE A CA 1
ATOM 750 C C . ILE A 1 99 ? -5.923 -10.379 3.746 1.00 97.69 99 ILE A C 1
ATOM 752 O O . ILE A 1 99 ? -6.734 -10.485 4.665 1.00 97.69 99 ILE A O 1
ATOM 756 N N . ALA A 1 100 ? -4.644 -10.741 3.880 1.00 97.69 100 ALA A N 1
ATOM 757 C CA . ALA A 1 100 ? -4.110 -11.300 5.118 1.00 97.69 100 ALA A CA 1
ATOM 758 C C . ALA A 1 100 ? -4.246 -10.328 6.302 1.00 97.69 100 ALA A C 1
ATOM 760 O O . ALA A 1 100 ? -4.655 -10.744 7.382 1.00 97.69 100 ALA A O 1
ATOM 761 N N . GLY A 1 101 ? -3.969 -9.038 6.099 1.00 96.94 101 GLY A N 1
ATOM 762 C CA . GLY A 1 101 ? -4.122 -8.001 7.120 1.00 96.94 101 GLY A CA 1
ATOM 763 C C . GLY A 1 101 ? -5.562 -7.869 7.620 1.00 96.94 101 GLY A C 1
ATOM 764 O O . GLY A 1 101 ? -5.777 -7.787 8.828 1.00 96.94 101 GLY A O 1
ATOM 765 N N . VAL A 1 102 ? -6.555 -7.936 6.723 1.00 97.00 102 VAL A N 1
ATOM 766 C CA . VAL A 1 102 ? -7.976 -7.964 7.118 1.00 97.00 102 VAL A CA 1
ATOM 767 C C . VAL A 1 102 ? -8.269 -9.184 7.990 1.00 97.00 102 VAL A C 1
ATOM 769 O O . VAL A 1 102 ? -8.853 -9.035 9.061 1.00 97.00 102 VAL A O 1
ATOM 772 N N . PHE A 1 103 ? -7.851 -10.382 7.566 1.00 97.12 103 PHE A N 1
ATOM 773 C CA . PHE A 1 103 ? -8.082 -11.605 8.342 1.00 97.12 103 PHE A CA 1
ATOM 774 C C . PHE A 1 103 ? -7.447 -11.538 9.732 1.00 97.12 103 PHE A C 1
ATOM 776 O O . PHE A 1 103 ? -8.093 -11.897 10.714 1.00 97.12 103 PHE A O 1
ATOM 783 N N . VAL A 1 104 ? -6.210 -11.045 9.820 1.00 97.06 104 VAL A N 1
ATOM 784 C CA . VAL A 1 104 ? -5.506 -10.853 11.094 1.00 97.06 104 VAL A CA 1
ATOM 785 C C . VAL A 1 104 ? -6.267 -9.877 11.990 1.00 97.06 104 VAL A C 1
ATOM 787 O O . VAL A 1 104 ? -6.508 -10.190 13.153 1.00 97.06 104 VAL A O 1
ATOM 790 N N . TYR A 1 105 ? -6.700 -8.731 11.456 1.00 96.06 105 TYR A N 1
ATOM 791 C CA . TYR A 1 105 ? -7.450 -7.741 12.229 1.00 96.06 105 TYR A CA 1
ATOM 792 C C . TYR A 1 105 ? -8.774 -8.299 12.758 1.00 96.06 105 TYR A C 1
ATOM 794 O O . TYR A 1 105 ? -9.070 -8.163 13.943 1.00 96.06 105 TYR A O 1
ATOM 802 N N . GLN A 1 106 ? -9.555 -8.957 11.901 1.00 93.94 106 GLN A N 1
ATOM 803 C CA . GLN A 1 106 ? -10.850 -9.520 12.285 1.00 93.94 106 GLN A CA 1
ATOM 804 C C . GLN A 1 106 ? -10.690 -10.604 13.353 1.00 93.94 106 GLN A C 1
ATOM 806 O O . GLN A 1 106 ? -11.341 -10.541 14.393 1.00 93.94 106 GLN A O 1
ATOM 811 N N . LEU A 1 107 ? -9.772 -11.553 13.141 1.00 94.12 107 LEU A N 1
ATOM 812 C CA . LEU A 1 107 ? -9.564 -12.666 14.066 1.00 94.12 107 LEU A CA 1
ATOM 813 C C . LEU A 1 107 ? -9.035 -12.202 15.428 1.00 94.12 107 LEU A C 1
ATOM 815 O O . LEU A 1 107 ? -9.423 -12.762 16.446 1.00 94.12 107 LEU A O 1
ATOM 819 N N . MET A 1 108 ? -8.140 -11.212 15.457 1.00 93.50 108 MET A N 1
ATOM 820 C CA . MET A 1 108 ? -7.482 -10.788 16.697 1.00 93.50 108 MET A CA 1
ATOM 821 C C . MET A 1 108 ? -8.223 -9.670 17.431 1.00 93.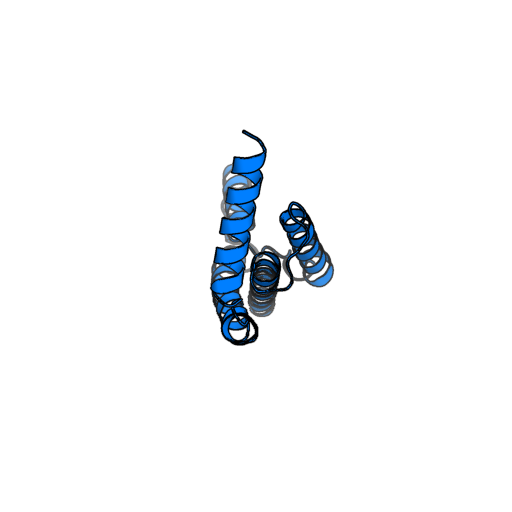50 108 MET A C 1
ATOM 823 O O . MET A 1 108 ? -8.208 -9.653 18.657 1.00 93.50 108 MET A O 1
ATOM 827 N N . ILE A 1 109 ? -8.856 -8.743 16.710 1.00 92.44 109 ILE A N 1
ATOM 828 C CA . ILE A 1 109 ? -9.443 -7.521 17.279 1.00 92.44 109 ILE A CA 1
ATOM 829 C C . ILE A 1 109 ? -10.939 -7.469 16.978 1.00 92.44 109 ILE A C 1
ATOM 831 O O . ILE A 1 109 ? -11.733 -7.497 17.910 1.00 92.44 109 ILE A O 1
ATOM 835 N N . GLY A 1 110 ? -11.328 -7.462 15.700 1.00 87.88 110 GLY A N 1
ATOM 836 C CA . GLY A 1 110 ? -12.713 -7.211 15.281 1.00 87.88 110 GLY A CA 1
ATOM 837 C C . GLY A 1 110 ? -13.745 -8.140 15.933 1.00 87.88 110 GLY A C 1
ATOM 838 O O . GLY A 1 110 ? -14.774 -7.677 16.410 1.00 87.88 110 GLY A O 1
ATOM 839 N N . CYS A 1 111 ? -13.450 -9.439 16.042 1.00 88.12 111 CYS A N 1
ATOM 840 C CA . CYS A 1 111 ? -14.343 -10.411 16.684 1.00 88.12 111 CYS A CA 1
ATOM 841 C C . CYS A 1 111 ? -14.422 -10.297 18.218 1.00 88.12 111 CYS A C 1
ATOM 843 O O . CYS A 1 111 ? -15.272 -10.947 18.822 1.00 88.12 111 CYS A O 1
ATOM 845 N N . HIS A 1 112 ? -13.542 -9.517 18.846 1.00 89.06 112 HIS A N 1
ATOM 846 C CA . HIS A 1 112 ? -13.453 -9.364 20.300 1.00 89.06 112 HIS A CA 1
ATOM 847 C C . HIS A 1 112 ? -13.961 -8.002 20.795 1.00 89.06 112 HIS A C 1
ATOM 849 O O . HIS A 1 112 ? -14.002 -7.778 22.004 1.00 89.06 112 HIS A O 1
ATOM 855 N N . LEU A 1 113 ? -14.326 -7.088 19.891 1.00 83.25 113 LEU A N 1
ATOM 856 C CA . LEU A 1 113 ? -14.874 -5.786 20.259 1.00 83.25 113 LEU A CA 1
ATOM 857 C C . LEU A 1 113 ? -16.354 -5.926 20.624 1.00 83.25 113 LEU A C 1
ATOM 859 O O . LEU A 1 113 ? -17.166 -6.418 19.841 1.00 83.25 113 LEU A O 1
ATOM 863 N N . GLU A 1 114 ? -16.707 -5.476 21.825 1.00 73.69 114 GLU A N 1
ATOM 864 C CA . GLU A 1 114 ? -18.091 -5.456 22.276 1.00 73.69 114 GLU A CA 1
ATOM 865 C C . GLU A 1 114 ? -18.798 -4.223 21.713 1.00 73.69 114 GLU A C 1
ATOM 867 O O . GLU A 1 114 ? -18.383 -3.082 21.931 1.00 73.69 114 GLU A O 1
ATOM 872 N N . GLN A 1 115 ? -19.872 -4.447 20.959 1.00 67.94 115 GLN A N 1
ATOM 873 C CA . GLN A 1 115 ? -20.693 -3.352 20.463 1.00 67.94 115 GLN A CA 1
ATOM 874 C C . GLN A 1 115 ? -21.457 -2.736 21.643 1.00 67.94 115 GLN A C 1
ATOM 876 O O . GLN A 1 115 ? -22.031 -3.478 22.446 1.00 67.94 115 GLN A O 1
ATOM 881 N N . PRO A 1 116 ? -21.498 -1.397 21.780 1.00 60.12 116 PRO A N 1
ATOM 882 C CA . PRO A 1 116 ? -22.261 -0.772 22.845 1.00 60.12 116 PRO A CA 1
ATOM 883 C C . PRO A 1 116 ? -23.733 -1.200 22.749 1.00 60.12 116 PRO A C 1
ATOM 885 O O . PRO A 1 116 ? -24.272 -1.318 21.644 1.00 60.12 116 PRO A O 1
ATOM 888 N N . PRO A 1 117 ? -24.404 -1.440 23.889 1.00 59.12 117 PRO A N 1
ATOM 889 C CA . PRO A 1 117 ? -25.788 -1.880 23.887 1.00 59.12 117 PRO A CA 1
ATOM 890 C C . PRO A 1 117 ? -26.676 -0.848 23.167 1.00 59.12 117 PRO A C 1
ATOM 892 O O . PRO A 1 117 ? -26.465 0.361 23.318 1.00 59.12 117 PRO A O 1
ATOM 895 N N . PRO A 1 118 ? -27.711 -1.294 22.428 1.00 60.50 118 PRO A N 1
ATOM 896 C CA . PRO A 1 118 ? -28.550 -0.430 21.587 1.00 60.50 118 PRO A CA 1
ATOM 897 C C . PRO A 1 118 ? -29.249 0.705 22.356 1.00 60.50 118 PRO A C 1
ATOM 899 O O . PRO A 1 118 ? -29.685 1.688 21.756 1.00 60.50 118 PRO A O 1
ATOM 902 N N . SER A 1 119 ? -29.339 0.605 23.686 1.00 60.25 119 SER A N 1
ATOM 903 C CA . SER A 1 119 ? -29.891 1.644 24.555 1.00 60.25 119 SER A CA 1
ATOM 904 C C . SER A 1 119 ? -29.092 2.945 24.514 1.00 60.25 119 SER A C 1
ATOM 906 O O . SER A 1 119 ? -29.700 4.008 24.480 1.00 60.25 119 SER A O 1
ATOM 908 N N . THR A 1 120 ? -27.759 2.887 24.458 1.00 61.38 120 THR A N 1
ATOM 909 C CA . THR A 1 120 ? -26.906 4.087 24.522 1.00 61.38 120 THR A CA 1
ATOM 910 C C . THR A 1 120 ? -27.048 4.936 23.260 1.00 61.38 120 THR A C 1
ATOM 912 O O . THR A 1 120 ? -27.089 6.163 23.321 1.00 61.38 120 THR A O 1
ATOM 915 N N . GLU A 1 121 ? -27.187 4.296 22.099 1.00 62.44 121 GLU A N 1
ATOM 916 C CA . GLU A 1 121 ? -27.372 4.986 20.822 1.00 62.44 121 GLU A CA 1
ATOM 917 C C . GLU A 1 121 ? -28.783 5.583 20.708 1.00 62.44 121 GLU A C 1
ATOM 919 O O . GLU A 1 121 ? -28.940 6.752 20.355 1.00 62.44 121 GLU A O 1
ATOM 924 N N . GLN A 1 122 ? -29.813 4.833 21.120 1.00 61.50 122 GLN A N 1
ATOM 925 C CA . GLN A 1 122 ? -31.189 5.339 21.172 1.00 61.50 122 GLN A CA 1
ATOM 926 C C . GLN A 1 122 ? -31.371 6.477 22.184 1.00 61.50 122 GLN A C 1
ATOM 928 O O . GLN A 1 122 ? -32.121 7.418 21.917 1.00 61.50 122 GLN A O 1
ATOM 933 N N . GLU A 1 123 ? -30.705 6.412 23.336 1.00 66.00 123 GLU A N 1
ATOM 934 C CA . GLU A 1 123 ? -30.739 7.456 24.361 1.00 66.00 123 GLU A CA 1
ATOM 935 C C . GLU A 1 123 ? -30.029 8.727 23.883 1.00 66.00 123 GLU A C 1
ATOM 937 O O . GLU A 1 123 ? -30.601 9.814 23.979 1.00 66.00 123 GLU A O 1
ATOM 942 N N . ASN A 1 124 ? -28.856 8.599 23.255 1.00 68.12 124 ASN A N 1
ATOM 943 C CA . ASN A 1 124 ? -28.134 9.726 22.661 1.00 68.12 124 ASN A CA 1
ATOM 944 C C . ASN A 1 124 ? -28.935 10.405 21.538 1.00 68.12 124 ASN A C 1
ATOM 946 O O . ASN A 1 124 ? -28.999 11.636 21.483 1.00 68.12 124 ASN A O 1
ATOM 950 N N . VAL A 1 125 ? -29.598 9.625 20.677 1.00 73.06 125 VAL A N 1
ATOM 951 C CA . VAL A 1 125 ? -30.479 10.151 19.619 1.00 73.06 125 VAL A CA 1
ATOM 952 C C . VAL A 1 125 ? -31.706 10.843 20.222 1.00 73.06 125 VAL A C 1
ATOM 954 O O . VAL A 1 125 ? -32.060 11.946 19.797 1.00 73.06 125 VAL A O 1
ATOM 957 N N . LYS A 1 126 ? -32.332 10.260 21.255 1.00 74.69 126 LYS A N 1
ATOM 958 C CA . LYS A 1 126 ? -33.453 10.893 21.974 1.00 74.69 126 LYS A CA 1
ATOM 959 C C . LYS A 1 126 ? -33.038 12.208 22.634 1.00 74.69 126 LYS A C 1
ATOM 961 O O . LYS A 1 126 ? -33.737 13.203 22.467 1.00 74.69 126 LYS A O 1
ATOM 966 N N . LEU A 1 127 ? -31.904 12.243 23.330 1.00 73.06 127 LEU A N 1
ATOM 967 C CA . LEU A 1 127 ? -31.364 13.452 23.964 1.00 73.06 127 LEU A CA 1
ATOM 968 C C . LEU A 1 127 ? -31.038 14.544 22.939 1.00 73.06 127 LEU A C 1
ATOM 970 O O . LEU A 1 127 ? -31.332 15.716 23.181 1.00 73.06 127 LEU A O 1
ATOM 974 N N . ALA A 1 128 ? -30.480 14.177 21.783 1.00 74.56 128 ALA A N 1
ATOM 975 C CA . ALA A 1 128 ? -30.223 15.115 20.693 1.00 74.56 128 ALA A CA 1
ATOM 976 C C . ALA A 1 128 ? -31.525 15.714 20.131 1.00 74.56 128 ALA A C 1
ATOM 978 O O . ALA A 1 128 ? -31.612 16.929 19.942 1.00 74.56 128 ALA A O 1
ATOM 979 N N . HIS A 1 129 ? -32.562 14.892 19.935 1.00 74.75 129 HIS A N 1
ATOM 980 C CA . HIS A 1 129 ? -33.883 15.363 19.507 1.00 74.75 129 HIS A CA 1
ATOM 981 C C . HIS A 1 129 ? -34.572 16.255 20.548 1.00 74.75 129 HIS A C 1
ATOM 983 O O . HIS A 1 129 ? -35.204 17.241 20.170 1.00 74.75 129 HIS A O 1
ATOM 989 N N . VAL A 1 130 ? -34.446 15.943 21.844 1.00 77.69 130 VAL A N 1
ATOM 990 C CA . VAL A 1 130 ? -34.997 16.774 22.930 1.00 77.69 130 VAL A CA 1
ATOM 991 C C . VAL A 1 130 ? -34.308 18.134 22.963 1.00 77.69 130 VAL A C 1
ATOM 993 O O . VAL A 1 130 ? -34.996 19.149 22.903 1.00 77.69 130 VAL A O 1
ATOM 996 N N . LYS A 1 131 ? -32.969 18.169 22.938 1.00 76.19 131 LYS A N 1
ATOM 997 C CA . LYS A 1 131 ? -32.219 19.432 22.880 1.00 76.19 131 LYS A CA 1
ATOM 998 C C . LYS A 1 131 ? -32.575 20.257 21.649 1.00 76.19 131 LYS A C 1
ATOM 1000 O O . LYS A 1 131 ? -32.752 21.458 21.770 1.00 76.19 131 LYS A O 1
ATOM 1005 N N . HIS A 1 132 ? -32.720 19.637 20.477 1.00 76.94 132 HIS A N 1
ATOM 1006 C CA . HIS A 1 132 ? -33.147 20.359 19.276 1.00 76.94 132 HIS A CA 1
ATOM 1007 C C . HIS A 1 132 ? -34.560 20.936 19.432 1.00 76.94 132 HIS A C 1
ATOM 1009 O O . HIS A 1 132 ? -34.829 22.027 18.947 1.00 76.94 132 HIS A O 1
ATOM 1015 N N . LYS A 1 133 ? -35.473 20.231 20.108 1.00 71.94 133 LYS A N 1
ATOM 1016 C CA . LYS A 1 133 ? -36.840 20.710 20.343 1.00 71.94 133 LYS A CA 1
ATOM 1017 C C . LYS A 1 133 ? -36.909 21.847 21.369 1.00 71.94 133 LYS A C 1
ATOM 1019 O O . LYS A 1 133 ? -37.779 22.692 21.240 1.00 71.94 133 LYS A O 1
ATOM 1024 N N . GLU A 1 134 ? -36.015 21.886 22.355 1.00 74.62 134 GLU A N 1
ATOM 1025 C CA . GLU A 1 134 ? -35.922 22.999 23.318 1.00 74.62 134 GLU A CA 1
ATOM 1026 C C . GLU A 1 134 ? -35.319 24.280 22.721 1.00 74.62 134 GLU A C 1
ATOM 1028 O O . GLU A 1 134 ? -35.422 25.344 23.323 1.00 74.62 134 GLU A O 1
ATOM 1033 N N 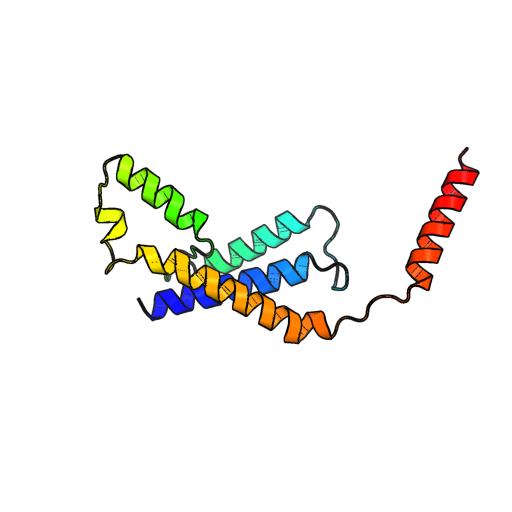. GLN A 1 135 ? -34.654 24.186 21.568 1.00 66.12 135 GLN A N 1
ATOM 1034 C CA . GLN A 1 135 ? -33.998 25.316 20.902 1.00 66.12 135 GLN A CA 1
ATOM 1035 C C . GLN A 1 135 ? -34.848 25.931 19.772 1.00 66.12 135 GLN A C 1
ATOM 1037 O O . GLN A 1 135 ? -34.371 26.849 19.106 1.00 66.12 135 GLN A O 1
ATOM 1042 N N . VAL A 1 136 ? -36.070 25.429 19.541 1.00 63.19 136 VAL A N 1
ATOM 1043 C CA . VAL A 1 136 ? -37.024 25.914 18.522 1.00 63.19 136 VAL A CA 1
ATOM 1044 C C . VAL A 1 136 ? -38.236 26.546 19.190 1.00 63.19 136 VAL A C 1
ATOM 1046 O O . VAL A 1 136 ? -38.751 25.941 20.155 1.00 63.19 136 VAL A O 1
#

Foldseek 3Di:
DVVLLVLLLQLLLQLLLVLCQAPPPLHDYDPPPCSVVVSVVSLVVSCVPRCVPHNNLLALCSQVVVLVVVCVVPPNCCSQPPPPRCSCSSPVSSVNSNVNSVVCNCVPPVVPRDDPPPVVVVVVVVVVVVVVVVVD

Secondary structure (DSSP, 8-state):
-HHHHHHHHHHHHHHHHHHHHHH-TTS-PPPTT-HHHHHHHHHHHHHHHHHHHHTT--SHHHHHHHHHHHIIIIITTHHHHHHHHGGGHHHHHHHHHHHHHHHHHHHHTGGGPPPPPHHHHHHHHHHHHHHHHHT-

Radius of gyration: 21.19 Å; chains: 1; bounding box: 52×40×48 Å

Sequence (136 aa):
MVNGFFDQFIGTASLIVCVLAIVDPYNNPVPRGLEAFTVGLVVLVIGTSMGFNSGYAVNPARDFGPRLFTAIAGWGSEVFTTGRQWWWVPIVSPLLGSIAGVFVYQLMIGCHLEQPPPSTEQENVKLAHVKHKEQV

pLDDT: mean 88.57, std 10.11, range [59.12, 97.69]

Organism: Myotis myotis (NCBI:txid51298)